Protein AF-A0A7M3C0U8-F1 (afdb_monomer_lite)

Foldseek 3Di:
DDAADDDDDQLVVCVVVVGAEYEAADVVSLVVHDPSHAYAHEAQDQQAPDPSLCVRCVSCFPPPRHQAYADHEAADCPCPPHRHGNPVRLVRSVVVCCVRVVRHDYDYHHHQPADPVDGDPPPSDDPVVD

Structure (mmCIF, N/CA/C/O backbone):
data_AF-A0A7M3C0U8-F1
#
_entry.id   AF-A0A7M3C0U8-F1
#
loop_
_atom_site.group_PDB
_atom_site.id
_atom_site.type_symbol
_atom_site.label_atom_id
_atom_site.label_alt_id
_atom_site.label_comp_id
_atom_site.label_asym_id
_atom_site.label_entity_id
_atom_site.label_seq_id
_atom_site.pdbx_PDB_ins_code
_atom_site.Cartn_x
_atom_site.Cartn_y
_atom_site.Cartn_z
_atom_site.occupancy
_atom_site.B_iso_or_equiv
_atom_site.auth_seq_id
_atom_site.auth_comp_id
_atom_site.auth_asym_id
_atom_site.auth_atom_id
_atom_site.pdbx_PDB_model_num
ATOM 1 N N . MET A 1 1 ? -9.814 -12.933 14.726 1.00 75.19 1 MET A N 1
ATOM 2 C CA . MET A 1 1 ? -10.923 -12.447 13.879 1.00 75.19 1 MET A CA 1
ATOM 3 C C . MET A 1 1 ? -10.455 -12.553 12.441 1.00 75.19 1 MET A C 1
ATOM 5 O O . MET A 1 1 ? -9.309 -12.195 12.200 1.00 75.19 1 MET A O 1
ATOM 9 N N . ALA A 1 2 ? -11.263 -13.103 11.535 1.00 89.06 2 ALA A N 1
ATOM 10 C CA . ALA A 1 2 ? -10.930 -13.086 10.112 1.00 89.06 2 ALA A CA 1
ATOM 11 C C . ALA A 1 2 ? -11.151 -11.671 9.557 1.00 89.06 2 ALA A C 1
ATOM 13 O O . ALA A 1 2 ? -12.104 -11.001 9.963 1.00 89.06 2 ALA A O 1
ATOM 14 N N . LEU A 1 3 ? -10.249 -11.223 8.685 1.00 92.56 3 LEU A N 1
ATOM 15 C CA . LEU A 1 3 ? -10.388 -9.966 7.958 1.00 92.56 3 LEU A CA 1
ATOM 16 C C . LEU A 1 3 ? -10.843 -10.261 6.527 1.00 92.56 3 LEU A C 1
ATOM 18 O O . LEU A 1 3 ? -10.298 -11.153 5.879 1.00 92.56 3 LEU A O 1
ATOM 22 N N . HIS A 1 4 ? -11.835 -9.514 6.058 1.00 92.81 4 HIS A N 1
ATOM 23 C CA . HIS A 1 4 ? -12.430 -9.607 4.734 1.00 92.81 4 HIS A CA 1
ATOM 24 C C . HIS A 1 4 ? -12.241 -8.262 4.045 1.00 92.81 4 HIS A C 1
ATOM 26 O O . HIS A 1 4 ? -12.792 -7.255 4.498 1.00 92.81 4 HIS A O 1
ATOM 32 N N . PHE A 1 5 ? -11.430 -8.261 2.988 1.00 91.75 5 PHE A N 1
ATOM 33 C CA . PHE A 1 5 ? -11.082 -7.067 2.226 1.00 91.75 5 PHE A CA 1
ATOM 34 C C . PHE A 1 5 ? -12.164 -6.719 1.209 1.00 91.75 5 PHE A C 1
ATOM 36 O O . PHE A 1 5 ? -12.644 -7.604 0.501 1.00 91.75 5 PHE A O 1
ATOM 43 N N . ALA A 1 6 ? -12.503 -5.436 1.127 1.00 88.38 6 ALA A N 1
ATOM 44 C CA . ALA A 1 6 ? -13.233 -4.856 0.012 1.00 88.38 6 ALA A CA 1
ATOM 45 C C . ALA A 1 6 ? -12.376 -3.736 -0.590 1.00 88.38 6 ALA A C 1
ATOM 47 O O . ALA A 1 6 ? -11.969 -2.825 0.133 1.00 88.38 6 ALA A O 1
ATOM 48 N N . ALA A 1 7 ? -12.097 -3.834 -1.890 1.00 84.00 7 ALA A N 1
ATOM 49 C CA . ALA A 1 7 ? -11.421 -2.778 -2.632 1.00 84.00 7 ALA A CA 1
ATOM 50 C C . ALA A 1 7 ? -12.421 -1.657 -2.947 1.00 84.00 7 ALA A C 1
ATOM 52 O O . ALA A 1 7 ? -13.528 -1.928 -3.425 1.00 84.00 7 ALA A O 1
ATOM 53 N N . GLY A 1 8 ? -12.033 -0.410 -2.675 1.00 82.00 8 GLY A N 1
ATOM 54 C CA . GLY A 1 8 ? -12.907 0.753 -2.807 1.00 82.00 8 GLY A CA 1
ATOM 55 C C . GLY A 1 8 ? -14.130 0.782 -1.869 1.00 82.00 8 GLY A C 1
ATOM 56 O O . GL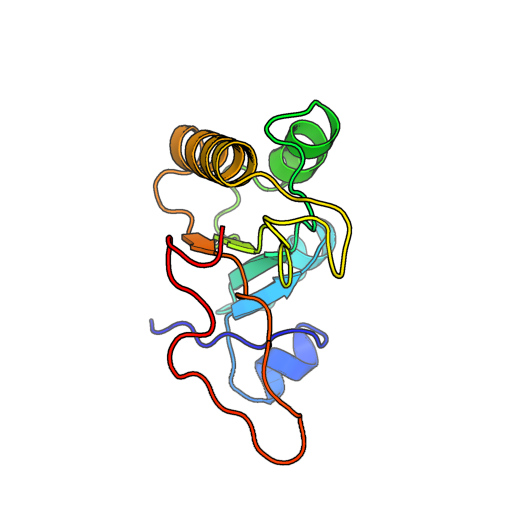Y A 1 8 ? -14.361 -0.097 -1.038 1.00 82.00 8 GLY A O 1
ATOM 57 N N . GLY A 1 9 ? -14.936 1.839 -2.026 1.00 84.94 9 GLY A N 1
ATOM 58 C CA . GLY A 1 9 ? -16.116 2.116 -1.199 1.00 84.94 9 GLY A CA 1
ATOM 59 C C . GLY A 1 9 ? -15.799 2.847 0.110 1.00 84.94 9 GLY A C 1
ATOM 60 O O . GLY A 1 9 ? -14.668 2.879 0.587 1.00 84.94 9 GLY A O 1
ATOM 61 N N . SER A 1 10 ? -16.810 3.476 0.705 1.00 89.25 10 SER A N 1
ATOM 62 C CA . SER A 1 10 ? -16.678 4.099 2.025 1.00 89.25 10 SER A CA 1
ATOM 63 C C . SER A 1 10 ? -16.652 3.052 3.141 1.00 89.25 10 SER A C 1
ATOM 65 O O . SER A 1 10 ? -17.240 1.974 3.027 1.00 89.25 10 SER A O 1
ATOM 67 N N . ALA A 1 11 ? -16.057 3.395 4.288 1.00 91.50 11 ALA A N 1
ATOM 68 C CA . ALA A 1 11 ? -16.037 2.518 5.462 1.00 91.50 11 ALA A CA 1
ATOM 69 C C . ALA A 1 11 ? -17.444 2.051 5.887 1.00 91.50 11 ALA A C 1
ATOM 71 O O . ALA A 1 11 ? -17.618 0.913 6.325 1.00 91.50 11 ALA A O 1
ATOM 72 N N . THR A 1 12 ? -18.460 2.907 5.728 1.00 91.06 12 THR A N 1
ATOM 73 C CA . THR A 1 12 ? -19.858 2.567 6.023 1.00 91.06 12 THR A CA 1
ATOM 74 C C . THR A 1 12 ? -20.418 1.529 5.055 1.00 91.06 12 THR A C 1
ATOM 76 O O . THR A 1 12 ? -21.093 0.600 5.499 1.00 91.06 12 THR A O 1
ATOM 79 N N . GLU A 1 13 ? -20.144 1.654 3.756 1.00 92.62 13 GLU A N 1
ATOM 80 C CA . GLU A 1 13 ? -20.596 0.693 2.741 1.00 92.62 13 GLU A CA 1
ATOM 81 C C . GLU A 1 13 ? -19.934 -0.669 2.943 1.00 92.62 13 GLU A C 1
ATOM 83 O O . GLU A 1 13 ? -20.628 -1.68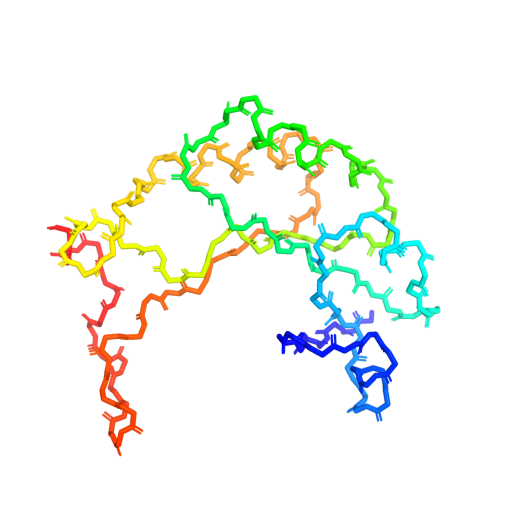4 3.008 1.00 92.62 13 GLU A O 1
ATOM 88 N N . VAL A 1 14 ? -18.612 -0.679 3.142 1.00 93.44 14 VAL A N 1
ATOM 89 C CA . VAL A 1 14 ? -17.826 -1.893 3.398 1.00 93.44 14 VAL A CA 1
ATOM 90 C C . VAL A 1 14 ? -18.341 -2.626 4.642 1.00 93.44 14 VAL A C 1
ATOM 92 O O . VAL A 1 14 ? -18.635 -3.823 4.581 1.00 93.44 14 VAL A O 1
ATOM 95 N N . ALA A 1 15 ? -18.543 -1.905 5.750 1.00 92.00 15 ALA A N 1
ATOM 96 C CA . ALA A 1 15 ? -19.082 -2.485 6.979 1.00 92.00 15 ALA A CA 1
ATOM 97 C C . ALA A 1 15 ? -20.520 -3.002 6.804 1.00 92.00 15 ALA A C 1
ATOM 99 O O . ALA A 1 15 ? -20.852 -4.088 7.281 1.00 92.00 15 ALA A O 1
ATOM 100 N N . SER A 1 16 ? -21.374 -2.260 6.090 1.00 92.31 16 SER A N 1
ATOM 101 C CA . SER A 1 16 ? -22.766 -2.660 5.826 1.00 92.31 16 SER A CA 1
ATOM 102 C C . SER A 1 16 ? -22.858 -3.911 4.948 1.00 92.31 16 SER A C 1
ATOM 104 O O . SER A 1 16 ? -23.795 -4.694 5.092 1.00 92.31 16 SER A O 1
ATOM 106 N N . ALA A 1 17 ? -21.871 -4.129 4.076 1.00 93.75 17 ALA A N 1
ATOM 107 C CA . ALA A 1 17 ? -21.734 -5.338 3.271 1.00 93.75 17 ALA A CA 1
ATOM 108 C C . ALA A 1 17 ? -21.144 -6.535 4.051 1.00 93.75 17 ALA A C 1
ATOM 110 O O . ALA A 1 17 ? -21.059 -7.635 3.507 1.00 93.75 17 ALA A O 1
ATOM 111 N N . GLY A 1 18 ? -20.756 -6.352 5.320 1.00 93.12 18 GLY A N 1
ATOM 112 C CA . GLY A 1 18 ? -20.208 -7.405 6.182 1.00 93.12 18 GLY A CA 1
ATOM 113 C C . GLY A 1 18 ? -18.692 -7.601 6.077 1.00 93.12 18 GLY A C 1
ATOM 114 O O . GLY A 1 18 ? -18.160 -8.542 6.667 1.00 93.12 18 GLY A O 1
ATOM 115 N N . PHE A 1 19 ? -17.992 -6.723 5.359 1.00 96.19 19 PHE A N 1
ATOM 116 C CA . PHE A 1 19 ? -16.533 -6.696 5.293 1.00 96.19 19 PHE A CA 1
ATOM 117 C C . PHE A 1 19 ? -15.959 -5.862 6.446 1.00 96.19 19 PHE A C 1
ATOM 119 O O . PHE A 1 19 ? -16.646 -5.046 7.061 1.00 96.19 19 PHE A O 1
ATOM 126 N N . ASN A 1 20 ? -14.688 -6.081 6.779 1.00 96.19 20 ASN A N 1
ATOM 127 C CA . ASN A 1 20 ? -14.047 -5.450 7.940 1.00 96.19 20 ASN A CA 1
ATOM 128 C C . ASN A 1 20 ? -12.572 -5.075 7.715 1.00 96.19 20 ASN A C 1
ATOM 130 O O . ASN A 1 20 ? -11.881 -4.701 8.665 1.00 96.19 20 ASN A O 1
ATOM 134 N N . LEU A 1 21 ? -12.098 -5.134 6.472 1.00 97.31 21 LEU A N 1
ATOM 135 C CA . LEU A 1 21 ? -10.829 -4.567 6.039 1.00 97.31 21 LEU A CA 1
ATOM 136 C C . LEU A 1 21 ? -11.119 -3.590 4.896 1.00 97.31 21 LEU A C 1
ATOM 138 O O . LEU A 1 21 ? -11.550 -3.997 3.819 1.00 97.31 21 LEU A O 1
ATOM 142 N N . VAL A 1 22 ? -10.955 -2.304 5.193 1.00 97.00 22 VAL A N 1
ATOM 143 C CA . VAL A 1 22 ? -11.406 -1.176 4.374 1.00 97.00 22 VAL A CA 1
ATOM 144 C C . VAL A 1 22 ? -10.213 -0.582 3.641 1.00 97.00 22 VAL A C 1
ATOM 146 O O . VAL A 1 22 ? -9.200 -0.280 4.273 1.00 97.00 22 VAL A O 1
ATOM 149 N N . ASP A 1 23 ? -10.352 -0.404 2.334 1.00 95.31 23 ASP A N 1
ATOM 150 C CA . ASP A 1 23 ? -9.415 0.348 1.507 1.00 95.31 23 ASP A CA 1
ATOM 151 C C . ASP A 1 23 ? -9.483 1.853 1.825 1.00 95.31 23 ASP A C 1
ATOM 153 O O . ASP A 1 23 ? -10.558 2.457 1.820 1.00 95.31 23 ASP A O 1
ATOM 157 N N . VAL A 1 24 ? -8.348 2.455 2.171 1.00 96.38 24 VAL A N 1
ATOM 158 C CA . VAL A 1 24 ? -8.238 3.867 2.568 1.00 96.38 24 VAL A CA 1
ATOM 159 C C . VAL A 1 24 ? -6.955 4.482 2.021 1.00 96.38 24 VAL A C 1
ATOM 161 O O . VAL A 1 24 ? -5.989 3.783 1.753 1.00 96.38 24 VAL A O 1
ATOM 164 N N . GLN A 1 25 ? -6.898 5.806 1.927 1.00 95.06 25 GLN A N 1
ATOM 165 C CA . GLN A 1 25 ? -5.724 6.535 1.428 1.00 95.06 25 GLN A CA 1
ATOM 166 C C . GLN A 1 25 ? -5.124 7.492 2.461 1.00 95.06 25 GLN A C 1
ATOM 168 O O . GLN A 1 25 ? -3.944 7.829 2.383 1.00 95.06 25 GLN A O 1
ATOM 173 N N . TYR A 1 26 ? -5.921 7.952 3.428 1.00 95.81 26 TYR A N 1
ATOM 174 C CA . TYR A 1 26 ? -5.536 9.029 4.340 1.00 95.81 26 TYR A CA 1
ATOM 175 C C . TYR A 1 26 ? -5.712 8.637 5.805 1.00 95.81 26 TYR A C 1
ATOM 177 O O . TYR A 1 26 ? -6.617 7.885 6.169 1.00 95.81 26 TYR A O 1
ATOM 185 N N . ILE A 1 27 ? -4.867 9.199 6.673 1.00 97.19 27 ILE A N 1
ATOM 186 C CA . ILE A 1 27 ? -4.898 8.913 8.113 1.00 97.19 27 ILE A CA 1
ATOM 187 C C . ILE A 1 27 ? -6.237 9.288 8.763 1.00 97.19 27 ILE A C 1
ATOM 189 O O . ILE A 1 27 ? -6.693 8.593 9.668 1.00 97.19 27 ILE A O 1
ATOM 193 N N . ASP A 1 28 ? -6.910 10.323 8.263 1.00 96.81 28 ASP A N 1
ATOM 194 C CA . ASP A 1 28 ? -8.221 10.735 8.771 1.00 96.81 28 ASP A CA 1
ATOM 195 C C . ASP A 1 28 ? -9.279 9.644 8.549 1.00 96.81 28 ASP A C 1
ATOM 197 O O . ASP A 1 28 ? -10.027 9.322 9.471 1.00 96.81 28 ASP A O 1
ATOM 201 N N . GLN A 1 29 ? -9.250 8.956 7.402 1.00 96.25 29 GLN A N 1
ATOM 202 C CA . GLN A 1 29 ? -10.141 7.820 7.136 1.00 96.25 29 GLN A CA 1
ATOM 203 C C . GLN A 1 29 ? -9.874 6.660 8.102 1.00 96.25 29 GLN A C 1
ATOM 205 O O . GLN A 1 29 ? -10.810 6.036 8.596 1.00 96.25 29 GLN A O 1
ATOM 210 N N . VAL A 1 30 ? -8.599 6.391 8.418 1.00 97.00 30 VAL A N 1
ATOM 211 C CA . VAL A 1 30 ? -8.212 5.370 9.410 1.00 97.00 30 VAL A CA 1
ATOM 212 C C . VAL A 1 30 ? -8.769 5.718 10.789 1.00 97.00 30 VAL A C 1
ATOM 214 O O . VAL A 1 30 ? -9.270 4.848 11.506 1.00 97.00 30 VAL A O 1
ATOM 217 N N . ASN A 1 31 ? -8.684 6.988 11.180 1.00 95.00 31 ASN A N 1
ATOM 218 C CA . ASN A 1 31 ? -9.151 7.450 12.481 1.00 95.00 31 ASN A CA 1
ATOM 219 C C . ASN A 1 31 ? -10.675 7.321 12.613 1.00 95.00 31 ASN A C 1
ATOM 221 O O . ASN A 1 31 ? -11.155 6.888 13.665 1.00 95.00 31 ASN A O 1
ATOM 225 N N . GLU A 1 32 ? -11.407 7.584 11.530 1.00 94.31 32 GLU A N 1
ATOM 226 C CA . GLU A 1 32 ? -12.868 7.482 11.433 1.00 94.31 32 GLU A CA 1
ATOM 227 C C . GLU A 1 32 ? -13.401 6.047 11.307 1.00 94.31 32 GLU A C 1
ATOM 229 O O . GLU A 1 32 ? -14.610 5.831 11.421 1.00 94.31 32 GLU A O 1
ATOM 234 N N . LEU A 1 33 ? -12.528 5.049 11.116 1.00 95.00 33 LEU A N 1
ATOM 235 C CA . LEU A 1 33 ? -12.955 3.661 10.954 1.00 95.00 33 LEU A CA 1
ATOM 236 C C . LEU A 1 33 ? -13.811 3.173 12.137 1.00 95.00 33 LEU A C 1
ATOM 238 O O . LEU A 1 33 ? -13.362 3.293 13.290 1.00 95.00 33 LEU A O 1
ATOM 242 N N . PRO A 1 34 ? -14.984 2.561 11.868 1.00 92.25 34 PRO A N 1
ATOM 243 C CA . PRO A 1 34 ? -15.818 1.951 12.894 1.00 92.25 34 PRO A CA 1
ATOM 244 C C . PRO A 1 34 ? -15.077 0.866 13.677 1.00 92.25 34 PRO A C 1
ATOM 246 O O . PRO A 1 34 ? -14.186 0.185 13.155 1.00 92.25 34 PRO A O 1
ATOM 249 N N . ASP A 1 35 ? -15.493 0.648 14.922 1.00 91.81 35 ASP A N 1
ATOM 250 C CA . ASP A 1 35 ? -14.976 -0.451 15.733 1.00 91.81 35 ASP A CA 1
ATOM 251 C C . ASP A 1 35 ? -15.142 -1.800 15.019 1.00 91.81 35 ASP A C 1
ATOM 253 O O . ASP A 1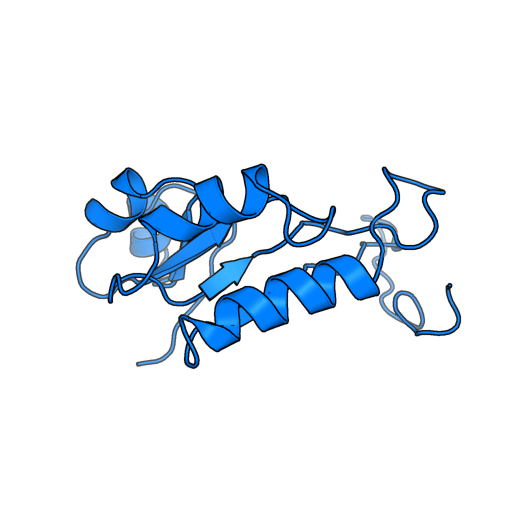 35 ? -16.147 -2.076 14.365 1.00 91.81 35 ASP A O 1
ATOM 257 N N . GLY A 1 36 ? -14.130 -2.660 15.151 1.00 91.75 36 GLY A N 1
ATOM 258 C CA . GLY A 1 36 ? -14.103 -3.968 14.493 1.00 91.75 36 GLY A CA 1
ATOM 259 C C . GLY A 1 36 ? -13.601 -3.955 13.047 1.00 91.75 36 GLY A C 1
ATOM 260 O O . GLY A 1 36 ? -13.428 -5.034 12.484 1.00 91.75 36 GLY A O 1
ATOM 261 N N . THR A 1 37 ? -13.302 -2.785 12.472 1.00 95.44 37 THR A N 1
ATOM 262 C CA . THR A 1 37 ? -12.674 -2.669 11.145 1.00 95.44 37 THR A CA 1
ATOM 263 C C . THR A 1 37 ? -11.179 -2.348 11.230 1.00 95.44 37 THR A C 1
ATOM 265 O O . THR A 1 37 ? -10.670 -1.876 12.254 1.00 95.44 37 THR A O 1
ATOM 268 N N . LYS A 1 38 ? -10.453 -2.648 10.151 1.00 97.38 38 LYS A N 1
ATOM 269 C CA . LYS A 1 38 ? -9.046 -2.290 9.952 1.00 97.38 38 LYS A CA 1
ATOM 270 C C . LYS A 1 38 ? -8.853 -1.612 8.600 1.00 97.38 38 LYS A C 1
ATOM 272 O O . LYS A 1 38 ? -9.634 -1.835 7.682 1.00 97.38 38 LYS A O 1
ATOM 277 N N . ALA A 1 39 ? -7.792 -0.825 8.492 1.00 97.50 39 ALA A N 1
ATOM 278 C CA . ALA A 1 39 ? -7.373 -0.162 7.269 1.00 97.50 39 ALA A CA 1
ATOM 279 C C . ALA A 1 39 ? -6.408 -1.037 6.464 1.00 97.50 39 ALA A C 1
ATOM 281 O O . ALA A 1 39 ? -5.424 -1.548 7.008 1.00 97.50 39 ALA A O 1
ATOM 282 N N . MET A 1 40 ? -6.669 -1.139 5.168 1.00 97.81 40 MET A N 1
ATOM 283 C CA . MET A 1 40 ? -5.679 -1.431 4.145 1.00 97.81 40 MET A CA 1
ATOM 284 C C . MET A 1 40 ? -5.367 -0.114 3.434 1.00 97.81 40 MET A C 1
ATOM 286 O O . MET A 1 40 ? -6.262 0.477 2.844 1.00 97.81 40 MET A O 1
ATOM 290 N N . VAL A 1 41 ? -4.138 0.383 3.550 1.00 97.88 41 VAL A N 1
ATOM 291 C CA . VAL A 1 41 ? -3.779 1.715 3.044 1.00 97.88 41 VAL A CA 1
ATOM 292 C C . VAL A 1 41 ? -3.285 1.609 1.605 1.00 97.88 41 VAL A C 1
ATOM 294 O O . VAL A 1 41 ? -2.221 1.039 1.373 1.00 97.88 41 VAL A O 1
ATOM 297 N N . TRP A 1 42 ? -4.015 2.167 0.646 1.00 96.81 42 TRP A N 1
A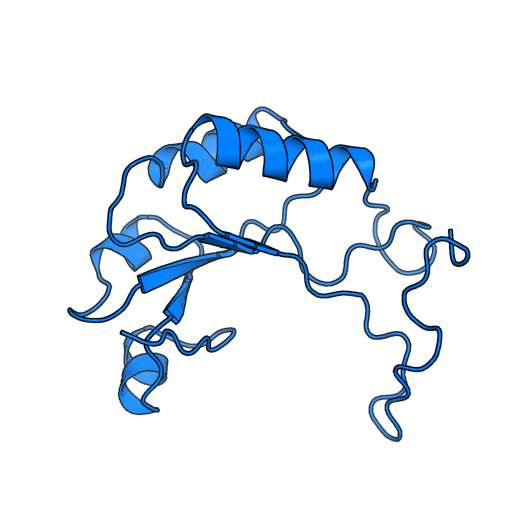TOM 298 C CA . TRP A 1 42 ? -3.564 2.278 -0.735 1.00 96.81 42 TRP A CA 1
ATOM 299 C C . TRP A 1 42 ? -2.541 3.405 -0.889 1.00 96.81 42 TRP A C 1
ATOM 301 O O . TRP A 1 42 ? -2.822 4.578 -0.624 1.00 96.81 42 TRP A O 1
ATOM 311 N N . LEU A 1 43 ? -1.330 3.026 -1.298 1.00 96.94 43 LEU A N 1
ATOM 312 C CA . LEU A 1 43 ? -0.212 3.937 -1.488 1.00 96.94 43 LEU A CA 1
ATOM 313 C C . LEU A 1 43 ? -0.116 4.417 -2.931 1.00 96.94 43 LEU A C 1
ATOM 315 O O . LEU A 1 43 ? 0.123 5.595 -3.123 1.00 96.94 43 LEU A O 1
ATOM 319 N N . ASN A 1 44 ? -0.341 3.583 -3.942 1.00 95.25 44 ASN A N 1
ATOM 320 C CA . ASN A 1 44 ? -0.051 3.946 -5.333 1.00 95.25 44 ASN A CA 1
ATOM 321 C C . ASN A 1 44 ? 1.397 4.452 -5.522 1.00 95.25 44 ASN A C 1
ATOM 323 O O . ASN A 1 44 ? 1.614 5.508 -6.117 1.00 95.25 44 ASN A O 1
ATOM 327 N N . GLU A 1 45 ? 2.358 3.735 -4.941 1.00 96.06 45 GLU A N 1
ATOM 328 C CA . GLU A 1 45 ? 3.796 4.017 -5.004 1.00 96.06 45 GLU A CA 1
ATOM 329 C C . GLU A 1 45 ? 4.517 2.818 -5.643 1.00 96.06 45 GLU A C 1
ATOM 331 O O . GLU A 1 45 ? 4.083 1.677 -5.487 1.00 96.06 45 GLU A O 1
ATOM 336 N N . GLY A 1 46 ? 5.587 3.083 -6.387 1.00 96.00 46 GLY A N 1
ATOM 337 C CA . GLY A 1 46 ? 6.393 2.049 -7.046 1.00 96.00 46 GLY A CA 1
ATOM 338 C C . GLY A 1 46 ? 7.745 2.565 -7.537 1.00 96.00 46 GLY A C 1
ATOM 339 O O . GLY A 1 46 ? 8.319 2.002 -8.460 1.00 96.00 46 GLY A O 1
ATOM 340 N N . GLU A 1 47 ? 8.226 3.665 -6.955 1.00 97.12 47 GLU A N 1
ATOM 341 C CA . GLU A 1 47 ? 9.509 4.304 -7.301 1.00 97.12 47 GLU A CA 1
ATOM 342 C C . GLU A 1 47 ? 10.564 4.066 -6.203 1.00 97.12 47 GLU A C 1
ATOM 344 O O . GLU A 1 47 ? 11.574 4.770 -6.102 1.00 97.12 47 GLU A O 1
ATOM 349 N N . GLY A 1 48 ? 10.289 3.117 -5.305 1.00 97.88 48 GLY A N 1
ATOM 350 C CA . GLY A 1 48 ? 11.158 2.762 -4.203 1.00 97.88 48 GLY A CA 1
ATOM 351 C C . GLY A 1 48 ? 10.954 3.674 -2.996 1.00 97.88 48 GLY A C 1
ATOM 352 O O . GLY A 1 48 ? 9.991 4.431 -2.864 1.00 97.88 48 GLY A O 1
ATOM 353 N N . VAL A 1 49 ? 11.906 3.623 -2.064 1.00 98.56 49 VAL A N 1
ATOM 354 C CA . VAL A 1 49 ? 11.833 4.372 -0.800 1.00 98.56 49 VAL A CA 1
ATOM 355 C C . VAL A 1 49 ? 12.232 5.841 -1.007 1.00 98.56 49 VAL A C 1
ATOM 357 O O . VAL A 1 49 ? 13.251 6.319 -0.500 1.00 98.56 49 VAL A O 1
ATOM 360 N N . THR A 1 50 ? 11.427 6.570 -1.772 1.00 98.44 50 THR A N 1
ATOM 361 C CA . THR A 1 50 ? 11.575 8.011 -1.986 1.00 98.44 50 THR A CA 1
ATOM 362 C C . THR A 1 50 ? 11.115 8.804 -0.760 1.00 98.44 50 THR A C 1
ATOM 364 O O . THR A 1 50 ? 10.460 8.284 0.146 1.00 98.44 50 THR A O 1
ATOM 367 N N . GLN A 1 51 ? 11.415 10.107 -0.721 1.00 98.25 51 GLN A N 1
ATOM 368 C CA . GLN A 1 51 ? 10.871 10.968 0.334 1.00 98.25 51 GLN A CA 1
ATOM 369 C C . GLN A 1 51 ? 9.336 11.040 0.270 1.00 98.25 51 GLN A C 1
ATOM 371 O O . GLN A 1 51 ? 8.700 11.057 1.317 1.00 98.25 51 GLN A O 1
ATOM 376 N N . SER A 1 52 ? 8.747 11.014 -0.934 1.00 96.94 52 SER A N 1
ATOM 377 C CA . SER A 1 52 ? 7.288 10.990 -1.119 1.00 96.94 52 SER A CA 1
ATOM 378 C C . SER A 1 52 ? 6.670 9.744 -0.484 1.00 96.94 52 SER A C 1
ATOM 380 O O . SER A 1 52 ? 5.748 9.857 0.324 1.00 96.94 52 SER A O 1
ATOM 382 N N . PHE A 1 53 ? 7.245 8.569 -0.759 1.00 98.50 53 PHE A N 1
ATOM 383 C CA . PHE A 1 53 ? 6.843 7.311 -0.132 1.00 98.50 53 PHE A CA 1
ATOM 384 C C . PHE A 1 53 ? 6.933 7.391 1.400 1.00 98.50 53 PHE A C 1
ATOM 386 O O . PHE A 1 53 ? 5.977 7.069 2.109 1.00 98.50 53 PHE A O 1
ATOM 393 N N . ILE A 1 54 ? 8.063 7.877 1.931 1.00 98.69 54 ILE A N 1
ATOM 394 C CA . ILE A 1 54 ? 8.264 8.023 3.380 1.00 98.69 54 ILE A CA 1
ATOM 395 C C . ILE A 1 54 ? 7.204 8.947 3.985 1.00 98.69 54 ILE A C 1
ATOM 397 O O . ILE A 1 54 ? 6.594 8.589 4.995 1.00 98.69 54 ILE A O 1
ATOM 401 N N . ASP A 1 55 ? 6.972 10.113 3.388 1.00 97.94 55 ASP A N 1
ATOM 402 C CA . ASP A 1 55 ? 6.004 11.099 3.874 1.00 97.94 55 ASP A CA 1
ATOM 403 C C . ASP A 1 55 ? 4.577 10.544 3.843 1.00 97.94 55 ASP A C 1
ATOM 405 O O . ASP A 1 55 ? 3.784 10.824 4.742 1.00 97.94 55 ASP A O 1
ATOM 409 N N . LYS A 1 56 ? 4.265 9.699 2.856 1.00 97.94 56 LYS A N 1
ATOM 410 C CA . LYS A 1 56 ? 2.968 9.038 2.726 1.00 97.94 56 LYS A CA 1
ATOM 411 C C . LYS A 1 56 ? 2.757 7.931 3.751 1.00 97.94 56 LYS A C 1
ATOM 413 O O . LYS A 1 56 ? 1.677 7.845 4.321 1.00 97.94 56 LYS A O 1
ATOM 418 N N . VAL A 1 57 ? 3.766 7.103 4.030 1.00 98.44 57 VAL A N 1
ATOM 419 C CA . VAL A 1 57 ? 3.643 5.978 4.978 1.00 98.44 57 VAL A CA 1
ATOM 420 C C . VAL A 1 57 ? 3.745 6.438 6.436 1.00 98.44 57 VAL A C 1
ATOM 422 O O . VAL A 1 57 ? 3.069 5.892 7.311 1.00 98.44 57 VAL A O 1
ATOM 425 N N . THR A 1 58 ? 4.566 7.454 6.719 1.00 98.44 58 THR A N 1
ATOM 426 C CA . THR A 1 58 ? 4.879 7.909 8.087 1.00 98.44 58 THR A CA 1
ATOM 427 C C . THR A 1 58 ? 3.647 8.159 8.978 1.00 98.44 58 THR A C 1
ATOM 429 O O . THR A 1 58 ? 3.666 7.696 10.122 1.00 98.44 58 THR A O 1
ATOM 432 N N . PRO A 1 59 ? 2.560 8.808 8.513 1.00 98.50 59 PRO A N 1
ATOM 433 C CA . PRO A 1 59 ? 1.362 9.054 9.322 1.00 98.50 59 PRO A CA 1
ATOM 434 C C . PRO A 1 59 ? 0.675 7.791 9.861 1.00 98.50 59 PRO A C 1
ATOM 436 O O . PRO A 1 59 ? -0.037 7.860 10.861 1.00 98.50 59 PRO A O 1
ATOM 439 N N . PHE A 1 60 ? 0.871 6.642 9.212 1.00 98.56 60 PHE A N 1
ATOM 440 C CA . PHE A 1 60 ? 0.214 5.378 9.552 1.00 98.56 60 PHE A CA 1
ATOM 441 C C . PHE A 1 60 ? 1.004 4.533 10.558 1.00 98.56 60 PHE A C 1
ATOM 443 O O . PHE A 1 60 ? 0.458 3.592 11.142 1.00 98.56 60 PHE A O 1
ATOM 450 N N . LEU A 1 61 ? 2.283 4.856 10.774 1.00 97.94 61 LEU A N 1
ATOM 451 C CA . LEU A 1 61 ? 3.189 4.041 11.577 1.00 97.94 61 LEU A CA 1
ATOM 452 C C . LEU A 1 61 ? 2.706 3.911 13.026 1.00 97.94 61 LEU A C 1
ATOM 454 O O . LEU A 1 61 ? 2.430 4.892 13.713 1.00 97.94 61 LEU A O 1
ATOM 458 N N . GLY A 1 62 ? 2.621 2.667 13.503 1.00 96.00 62 GLY A N 1
ATOM 459 C CA . GLY A 1 62 ? 2.203 2.351 14.871 1.00 96.00 62 GLY A CA 1
ATOM 460 C C . GLY A 1 62 ? 0.705 2.518 15.146 1.00 96.00 62 GLY A C 1
ATOM 461 O O . GLY A 1 62 ? 0.272 2.252 16.268 1.00 96.00 62 GLY A O 1
ATOM 462 N N . ASN A 1 63 ? -0.107 2.913 14.156 1.00 97.38 63 ASN A N 1
ATOM 463 C CA . ASN A 1 63 ? -1.551 3.001 14.335 1.00 97.38 63 ASN A CA 1
ATOM 464 C C . ASN A 1 63 ? -2.157 1.585 14.395 1.00 97.38 63 ASN A C 1
ATOM 466 O O . ASN A 1 63 ? -2.110 0.853 13.405 1.00 97.38 63 ASN A O 1
ATOM 470 N N . PRO A 1 64 ? -2.789 1.181 15.514 1.00 95.69 64 PRO A N 1
ATOM 471 C CA . PRO A 1 64 ? -3.304 -0.174 15.667 1.00 95.69 64 PRO A CA 1
ATOM 472 C C . PRO A 1 64 ? -4.479 -0.484 14.733 1.00 95.69 64 PRO A C 1
ATOM 474 O O . PRO A 1 64 ? -4.839 -1.654 14.603 1.00 95.69 64 PRO A O 1
ATOM 477 N N . LYS A 1 65 ? -5.120 0.516 14.112 1.00 97.12 65 LYS A N 1
ATOM 478 C CA . LYS A 1 65 ? -6.177 0.305 13.111 1.00 97.12 65 LYS A CA 1
ATOM 479 C C . LYS A 1 65 ? -5.622 -0.055 11.728 1.00 97.12 65 LYS A C 1
ATOM 481 O O . LYS A 1 65 ? -6.387 -0.556 10.912 1.00 97.12 65 LYS A O 1
ATOM 486 N N . VAL A 1 66 ? -4.327 0.126 11.473 1.00 98.25 66 VAL A N 1
ATOM 487 C CA . VAL A 1 66 ? -3.689 -0.229 10.196 1.00 98.25 66 VAL A CA 1
ATOM 488 C C . VAL A 1 66 ? -3.333 -1.712 10.191 1.00 98.25 66 VAL A C 1
ATOM 490 O O . VAL A 1 66 ? -2.635 -2.197 11.079 1.00 98.25 66 VAL A O 1
ATOM 493 N N . TYR A 1 67 ? -3.842 -2.441 9.201 1.00 98.12 67 TYR A N 1
ATOM 494 C CA . TYR A 1 67 ? -3.506 -3.846 8.967 1.00 98.12 67 TYR A CA 1
ATOM 495 C C . TYR A 1 67 ? -2.366 -4.003 7.958 1.00 98.12 67 TYR A C 1
ATOM 497 O O . TYR A 1 67 ? -1.537 -4.902 8.094 1.00 98.12 67 TYR A O 1
ATOM 505 N N . GLY A 1 68 ? -2.314 -3.139 6.949 1.00 98.19 68 GLY A N 1
ATOM 506 C CA . GLY A 1 68 ? -1.325 -3.242 5.891 1.00 98.19 68 GLY A CA 1
ATOM 507 C C . GLY A 1 68 ? -1.429 -2.139 4.851 1.00 98.19 68 GLY A C 1
ATOM 508 O O . GLY A 1 68 ? -2.202 -1.193 5.014 1.00 98.19 68 GLY A O 1
ATOM 509 N N . PHE A 1 69 ? -0.646 -2.305 3.792 1.00 98.38 69 PHE A N 1
ATOM 510 C CA . PHE A 1 69 ? -0.479 -1.374 2.692 1.00 98.38 69 PHE A CA 1
ATOM 511 C C . PHE A 1 69 ? -0.665 -2.092 1.350 1.00 98.38 69 PHE A C 1
ATOM 513 O O . PHE A 1 69 ? -0.048 -3.125 1.086 1.00 98.38 69 PHE A O 1
ATOM 520 N N . PHE A 1 70 ? -1.509 -1.527 0.500 1.00 97.25 70 PHE A N 1
ATOM 521 C CA . PHE A 1 70 ? -1.633 -1.880 -0.904 1.00 97.25 70 PHE A CA 1
ATOM 522 C C . PHE A 1 70 ? -0.682 -0.963 -1.680 1.00 97.25 70 PHE A C 1
ATOM 524 O O . PHE A 1 70 ? -0.943 0.235 -1.793 1.00 97.25 70 PHE A O 1
ATOM 531 N N . LEU A 1 71 ? 0.462 -1.498 -2.120 1.00 97.25 71 LEU A N 1
ATOM 532 C CA . LEU A 1 71 ? 1.570 -0.682 -2.630 1.00 97.25 71 LEU A CA 1
ATOM 533 C C . LEU A 1 71 ? 1.187 0.008 -3.939 1.00 97.25 71 LEU A C 1
ATOM 535 O O . LEU A 1 71 ? 1.185 1.233 -4.008 1.00 97.25 71 LEU A O 1
ATOM 539 N N . VAL A 1 72 ? 0.761 -0.768 -4.933 1.00 94.75 72 VAL A N 1
ATOM 540 C CA . VAL A 1 72 ? 0.373 -0.267 -6.252 1.00 94.75 72 VAL A CA 1
ATOM 541 C C . VAL A 1 72 ? -0.556 -1.249 -6.944 1.00 94.75 72 VAL A C 1
ATOM 543 O O . VAL A 1 72 ? -0.443 -2.463 -6.743 1.00 94.75 72 VAL A O 1
ATOM 546 N N . ASP A 1 73 ? -1.475 -0.694 -7.729 1.00 93.25 73 ASP A N 1
ATOM 547 C CA . ASP A 1 73 ? -2.404 -1.443 -8.562 1.00 93.25 73 ASP A CA 1
ATOM 548 C C . ASP A 1 73 ? -1.740 -1.766 -9.904 1.00 93.25 73 ASP A C 1
ATOM 550 O O . ASP A 1 73 ? -1.282 -0.850 -10.584 1.00 93.25 73 ASP A O 1
ATOM 554 N N . GLU A 1 74 ? -1.650 -3.051 -10.244 1.00 91.12 74 GLU A N 1
ATOM 555 C CA . GLU A 1 74 ? -1.174 -3.541 -11.547 1.00 91.12 74 GLU A CA 1
ATOM 556 C C . GLU A 1 74 ? 0.179 -2.952 -12.016 1.00 91.12 74 GLU A C 1
ATOM 558 O O . GLU A 1 74 ? 0.261 -2.374 -13.104 1.00 91.12 74 GLU A O 1
ATOM 563 N N . PRO A 1 75 ? 1.273 -3.088 -11.236 1.00 91.62 75 PRO A N 1
ATOM 564 C CA . PRO A 1 75 ? 2.574 -2.581 -11.655 1.00 91.62 75 PRO A CA 1
ATOM 565 C C . PRO A 1 75 ? 3.060 -3.300 -12.916 1.00 91.62 75 PRO A C 1
ATOM 567 O O . PRO A 1 75 ? 3.071 -4.531 -12.966 1.00 91.62 75 PRO A O 1
ATOM 570 N N . ASP A 1 76 ? 3.506 -2.522 -13.903 1.00 90.38 76 ASP A N 1
ATOM 571 C CA . ASP A 1 76 ? 4.065 -3.035 -15.151 1.00 90.38 76 ASP A CA 1
ATOM 572 C C . ASP A 1 76 ? 5.597 -3.112 -15.062 1.00 90.38 76 ASP A C 1
ATOM 574 O O . ASP A 1 76 ? 6.260 -2.076 -15.140 1.00 90.38 76 ASP A O 1
ATOM 578 N N . PRO A 1 77 ? 6.198 -4.309 -14.936 1.00 87.62 77 PRO A N 1
ATOM 579 C CA . PRO A 1 77 ? 7.652 -4.445 -14.857 1.00 87.62 77 PRO A CA 1
ATOM 580 C C . PRO A 1 77 ? 8.358 -4.177 -16.195 1.00 87.62 77 PRO A C 1
ATOM 582 O O . PRO A 1 77 ? 9.571 -3.996 -16.223 1.00 87.62 77 PRO A O 1
ATOM 585 N N . THR A 1 78 ? 7.622 -4.159 -17.310 1.00 86.56 78 THR A N 1
ATOM 586 C CA . THR A 1 78 ? 8.168 -4.000 -18.668 1.00 86.56 78 THR A CA 1
ATOM 587 C C . THR A 1 78 ? 8.094 -2.558 -19.171 1.00 86.56 78 THR A C 1
ATOM 589 O O . THR A 1 78 ? 8.823 -2.178 -20.089 1.00 86.56 78 THR A O 1
ATOM 592 N N . GLY A 1 79 ? 7.176 -1.761 -18.612 1.00 89.44 79 GLY A N 1
ATOM 593 C CA . GLY A 1 79 ? 6.839 -0.421 -19.097 1.00 89.44 79 GLY A CA 1
ATOM 594 C C . GLY A 1 79 ? 6.133 -0.396 -20.460 1.00 89.44 79 GLY A C 1
ATOM 595 O O . GLY A 1 79 ? 6.052 0.656 -21.098 1.00 89.44 79 GLY A O 1
ATOM 596 N N . GLN A 1 80 ? 5.673 -1.546 -20.961 1.00 87.06 80 GLN A N 1
ATOM 597 C CA . GLN A 1 80 ? 5.060 -1.659 -22.283 1.00 87.06 80 GLN A CA 1
ATOM 598 C C . GLN A 1 80 ? 3.621 -1.120 -22.313 1.00 87.06 80 GLN A C 1
ATOM 600 O O . GLN A 1 80 ? 3.185 -0.583 -23.336 1.00 87.06 80 GLN A O 1
ATOM 605 N N . TYR A 1 81 ? 2.878 -1.286 -21.222 1.00 85.56 81 TYR A N 1
ATOM 606 C CA . TYR A 1 81 ? 1.454 -0.977 -21.109 1.00 85.56 81 TYR A CA 1
ATOM 607 C C . TYR A 1 81 ? 1.205 0.218 -20.182 1.00 85.56 81 TYR A C 1
ATOM 609 O O . TYR A 1 81 ? 0.332 1.045 -20.467 1.00 85.56 81 TYR A O 1
ATOM 617 N N . HIS A 1 82 ? 2.001 0.347 -19.118 1.00 86.06 82 HIS A N 1
ATOM 618 C CA . HIS A 1 82 ? 1.931 1.432 -18.137 1.00 86.06 82 HIS A CA 1
ATOM 619 C C . HIS A 1 82 ? 3.318 2.011 -17.831 1.00 86.06 82 HIS A C 1
ATOM 621 O O . HIS A 1 82 ? 4.317 1.639 -18.443 1.00 86.06 82 HIS A O 1
ATOM 627 N N . THR A 1 83 ? 3.385 2.972 -16.906 1.00 90.88 83 THR A N 1
ATOM 628 C CA . THR A 1 83 ? 4.670 3.413 -16.351 1.00 90.88 83 THR A CA 1
ATOM 629 C C . THR A 1 83 ? 5.382 2.211 -15.741 1.00 90.88 83 THR A C 1
ATOM 631 O O . THR A 1 83 ? 4.774 1.477 -14.964 1.00 90.88 83 THR A O 1
ATOM 634 N N . GLN A 1 84 ? 6.654 2.024 -16.098 1.00 93.69 84 GLN A N 1
ATOM 635 C CA . GLN A 1 84 ? 7.459 0.932 -15.569 1.00 93.69 84 GLN A CA 1
ATOM 636 C C . GLN A 1 84 ? 7.577 1.035 -14.044 1.00 93.69 84 GLN A C 1
ATOM 638 O O . GLN A 1 84 ? 7.853 2.114 -13.520 1.00 93.69 84 GLN A O 1
ATOM 643 N N . VAL A 1 85 ? 7.403 -0.094 -13.361 1.00 94.81 85 VAL A N 1
ATOM 644 C CA . VAL A 1 85 ? 7.625 -0.243 -11.922 1.00 94.81 85 VAL A CA 1
ATOM 645 C C . VAL A 1 85 ? 8.597 -1.394 -11.699 1.00 94.81 85 VAL A C 1
ATOM 647 O O . VAL A 1 85 ? 8.286 -2.547 -12.002 1.00 94.81 85 VAL A O 1
ATOM 650 N N . ASP A 1 86 ? 9.768 -1.086 -11.149 1.00 94.06 86 ASP A N 1
ATOM 651 C CA . ASP A 1 86 ? 10.810 -2.083 -10.930 1.00 94.06 86 ASP A CA 1
ATOM 652 C C . ASP A 1 86 ? 10.474 -2.979 -9.726 1.00 94.06 86 ASP A C 1
ATOM 654 O O . ASP A 1 86 ? 10.034 -2.533 -8.660 1.00 94.06 86 ASP A O 1
ATOM 658 N N . ALA A 1 87 ? 10.711 -4.285 -9.870 1.00 92.25 87 ALA A N 1
ATOM 659 C CA . ALA A 1 87 ? 10.448 -5.247 -8.801 1.00 92.25 87 ALA A CA 1
ATOM 660 C C . ALA A 1 87 ? 11.318 -4.975 -7.559 1.00 92.25 87 ALA A C 1
ATOM 662 O O . ALA A 1 87 ? 10.883 -5.188 -6.422 1.00 92.25 87 ALA A O 1
ATOM 663 N N . GLU A 1 88 ? 12.545 -4.493 -7.765 1.00 95.56 88 GLU A N 1
ATOM 664 C CA . GLU A 1 88 ? 13.468 -4.072 -6.715 1.00 95.56 88 GLU A CA 1
ATOM 665 C C . GLU A 1 88 ? 12.917 -2.906 -5.888 1.00 95.56 88 GLU A C 1
ATOM 667 O O . GLU A 1 88 ? 13.093 -2.899 -4.666 1.00 95.56 88 GLU A O 1
ATOM 672 N N . ASP A 1 89 ? 12.213 -1.969 -6.522 1.00 97.94 89 ASP A N 1
ATOM 673 C CA . ASP A 1 89 ? 11.626 -0.803 -5.865 1.00 97.94 89 ASP A CA 1
ATOM 674 C C . ASP A 1 89 ? 10.443 -1.206 -4.980 1.00 97.94 89 ASP A C 1
ATOM 676 O O . ASP A 1 89 ? 10.431 -0.897 -3.784 1.00 97.94 89 ASP A O 1
ATOM 680 N N . LEU A 1 90 ? 9.526 -2.028 -5.498 1.00 97.44 90 LEU A N 1
ATOM 681 C CA . LEU A 1 90 ? 8.428 -2.599 -4.703 1.00 97.44 90 LEU A CA 1
ATOM 682 C C . LEU A 1 90 ? 8.937 -3.437 -3.528 1.00 97.44 90 LEU A C 1
ATOM 684 O O . LEU A 1 90 ? 8.386 -3.406 -2.419 1.00 97.44 90 LEU A O 1
ATOM 688 N N . LYS A 1 91 ? 10.020 -4.191 -3.745 1.00 97.50 91 LYS A N 1
ATOM 689 C CA . LYS A 1 91 ? 10.678 -4.931 -2.671 1.00 97.50 91 LYS A CA 1
ATOM 690 C C . LYS A 1 91 ? 11.235 -3.972 -1.616 1.00 97.50 91 LYS A C 1
ATOM 692 O O . LYS A 1 91 ? 11.049 -4.225 -0.425 1.00 97.50 91 LYS A O 1
ATOM 697 N N . ALA A 1 92 ? 11.909 -2.898 -2.022 1.00 98.69 92 ALA A N 1
ATOM 698 C CA . ALA A 1 92 ? 12.494 -1.926 -1.106 1.00 98.69 92 ALA A CA 1
ATOM 699 C C . ALA A 1 92 ? 11.425 -1.214 -0.260 1.00 98.69 92 ALA A C 1
ATOM 701 O O . ALA A 1 92 ? 11.604 -1.059 0.951 1.00 98.69 92 ALA A O 1
ATOM 702 N N . GLU A 1 93 ? 10.294 -0.842 -0.859 1.00 98.75 93 GLU A N 1
ATOM 703 C CA . GLU A 1 93 ? 9.135 -0.272 -0.163 1.00 98.75 93 GLU A CA 1
ATOM 704 C C . GLU A 1 93 ? 8.561 -1.244 0.878 1.00 98.75 93 GLU A C 1
ATOM 706 O O . GLU A 1 93 ? 8.394 -0.895 2.053 1.00 98.75 93 GLU A O 1
ATOM 711 N N . SER A 1 94 ? 8.330 -2.496 0.470 1.00 98.62 94 SER A N 1
ATOM 712 C CA . SER A 1 94 ? 7.844 -3.563 1.350 1.00 98.62 94 SER A CA 1
ATOM 713 C C . SER A 1 94 ? 8.800 -3.829 2.521 1.00 98.62 94 SER A C 1
ATOM 715 O O . SER A 1 94 ? 8.370 -3.903 3.676 1.00 98.62 94 SER A O 1
ATOM 717 N N . ASP A 1 95 ? 10.107 -3.923 2.261 1.00 98.81 95 ASP A N 1
ATOM 718 C CA . ASP A 1 95 ? 11.132 -4.099 3.295 1.00 98.81 95 ASP A CA 1
ATOM 719 C C . ASP A 1 95 ? 11.147 -2.913 4.273 1.00 98.81 95 ASP A C 1
ATOM 721 O O . ASP A 1 95 ? 11.246 -3.098 5.490 1.00 98.81 95 ASP A O 1
ATOM 725 N N . TRP A 1 96 ? 11.034 -1.683 3.762 1.00 98.81 96 TRP A N 1
ATOM 726 C CA . TRP A 1 96 ? 11.053 -0.475 4.584 1.00 98.81 96 TRP A CA 1
ATOM 727 C C . TRP A 1 96 ? 9.857 -0.401 5.534 1.00 98.81 96 TRP A C 1
ATOM 729 O O . TRP A 1 96 ? 10.034 -0.016 6.700 1.00 98.81 96 TRP A O 1
ATOM 739 N N . ILE A 1 97 ? 8.670 -0.794 5.053 1.00 98.75 97 ILE A N 1
ATOM 740 C CA . ILE A 1 97 ? 7.451 -0.923 5.858 1.00 98.75 97 ILE A CA 1
ATOM 741 C C . ILE A 1 97 ? 7.659 -1.980 6.938 1.00 98.75 97 ILE A C 1
ATOM 743 O O . ILE A 1 97 ? 7.507 -1.664 8.117 1.00 98.75 97 ILE A O 1
ATOM 747 N N . HIS A 1 98 ? 8.073 -3.200 6.584 1.00 98.75 98 HIS A N 1
ATOM 748 C CA . HIS A 1 98 ? 8.246 -4.283 7.560 1.00 98.75 98 HIS A CA 1
ATOM 749 C C . HIS A 1 98 ? 9.337 -3.992 8.600 1.00 98.75 98 HIS A C 1
ATOM 751 O O . HIS A 1 98 ? 9.217 -4.408 9.751 1.00 98.75 98 HIS A O 1
ATOM 757 N N . ALA A 1 99 ? 10.368 -3.215 8.258 1.00 98.56 99 ALA A N 1
ATOM 758 C CA . ALA A 1 99 ? 11.374 -2.770 9.223 1.00 98.56 99 ALA A CA 1
ATOM 759 C C . ALA A 1 99 ? 10.800 -1.863 10.336 1.00 98.56 99 ALA A C 1
ATOM 761 O O . ALA A 1 99 ? 11.416 -1.731 11.394 1.00 98.56 99 ALA A O 1
ATOM 762 N N . ARG A 1 100 ? 9.641 -1.227 10.112 1.00 98.44 100 ARG A N 1
ATOM 763 C CA . ARG A 1 100 ? 8.986 -0.285 11.047 1.00 98.44 100 ARG A CA 1
ATOM 764 C C . ARG A 1 100 ? 7.653 -0.794 11.588 1.00 98.44 100 ARG A C 1
ATOM 766 O O . ARG A 1 100 ? 7.274 -0.449 12.703 1.00 98.44 100 ARG A O 1
ATOM 773 N N . MET A 1 101 ? 6.962 -1.624 10.816 1.00 98.00 101 MET A N 1
ATOM 774 C CA . MET A 1 101 ? 5.725 -2.314 11.164 1.00 98.00 101 MET A CA 1
ATOM 775 C C . MET A 1 101 ? 5.843 -3.795 10.772 1.00 98.00 101 MET A C 1
ATOM 777 O O . MET A 1 101 ? 5.297 -4.199 9.747 1.00 98.00 101 MET A O 1
ATOM 781 N N . PRO A 1 102 ? 6.536 -4.624 11.577 1.00 97.69 102 PRO A N 1
ATOM 782 C CA . PRO A 1 102 ? 6.831 -6.018 11.221 1.00 97.69 102 PRO A CA 1
ATOM 783 C C . PRO A 1 102 ? 5.600 -6.886 10.943 1.00 97.69 102 PRO A C 1
ATOM 785 O O . PRO A 1 102 ? 5.681 -7.845 10.182 1.00 97.69 102 PRO A O 1
ATOM 788 N N . ASP A 1 103 ? 4.461 -6.542 11.549 1.00 96.69 103 ASP A N 1
ATOM 789 C CA . ASP A 1 103 ? 3.209 -7.286 11.406 1.00 96.69 103 ASP A CA 1
ATOM 790 C C . ASP A 1 103 ? 2.318 -6.784 10.259 1.00 96.69 103 ASP A C 1
ATOM 792 O O . ASP A 1 103 ? 1.312 -7.433 9.947 1.00 96.69 103 ASP A O 1
ATOM 796 N N . ALA A 1 104 ? 2.659 -5.644 9.640 1.00 98.00 104 ALA A N 1
ATOM 797 C CA . ALA A 1 104 ? 1.896 -5.104 8.520 1.00 98.00 104 ALA A CA 1
ATOM 798 C C . ALA A 1 104 ? 1.897 -6.092 7.350 1.00 98.00 104 ALA A C 1
ATOM 800 O O . ALA A 1 104 ? 2.865 -6.814 7.127 1.00 98.00 104 ALA A O 1
ATOM 801 N N . LYS A 1 105 ? 0.800 -6.138 6.596 1.00 97.88 105 LYS A N 1
ATOM 802 C CA . LYS A 1 105 ? 0.782 -6.812 5.292 1.00 97.88 105 LYS A CA 1
ATOM 803 C C . LYS A 1 105 ? 1.116 -5.825 4.192 1.00 97.88 105 LYS A C 1
ATOM 805 O O . LYS A 1 105 ? 0.684 -4.682 4.256 1.00 97.88 105 LYS A O 1
ATOM 810 N N . THR A 1 106 ? 1.831 -6.282 3.177 1.00 97.94 106 THR A N 1
ATOM 811 C CA . THR A 1 106 ? 1.992 -5.559 1.918 1.00 97.94 106 THR A CA 1
ATOM 812 C C . THR A 1 106 ? 1.519 -6.449 0.780 1.00 97.94 106 THR A C 1
ATOM 814 O O . THR A 1 106 ? 1.698 -7.670 0.827 1.00 97.94 106 THR A O 1
ATOM 817 N N . PHE A 1 107 ? 0.863 -5.863 -0.215 1.00 95.06 107 PHE A N 1
ATOM 818 C CA . PHE A 1 107 ? 0.530 -6.570 -1.446 1.00 95.06 107 PHE A CA 1
ATOM 819 C C . PHE A 1 107 ? 0.447 -5.604 -2.630 1.00 95.06 107 PHE A C 1
ATOM 821 O O . PHE A 1 107 ? 0.339 -4.390 -2.451 1.00 95.06 107 PHE A O 1
ATOM 828 N N . ILE A 1 108 ? 0.486 -6.190 -3.821 1.00 93.44 108 ILE A N 1
ATOM 829 C CA . ILE A 1 108 ? 0.139 -5.578 -5.103 1.00 93.44 108 ILE A CA 1
ATOM 830 C C . ILE A 1 108 ? -0.961 -6.428 -5.737 1.00 93.44 108 ILE A C 1
ATOM 832 O O . ILE A 1 108 ? -1.056 -7.631 -5.462 1.00 93.44 108 ILE A O 1
ATOM 836 N N . THR A 1 109 ? -1.775 -5.832 -6.589 1.00 90.00 109 THR A N 1
ATOM 837 C CA . THR A 1 109 ? -2.557 -6.580 -7.575 1.00 90.00 109 THR A CA 1
ATOM 838 C C . THR A 1 109 ? -1.645 -6.812 -8.774 1.00 90.00 109 THR A C 1
ATOM 840 O O . THR A 1 109 ? -0.955 -5.904 -9.226 1.00 90.00 109 THR A O 1
ATOM 843 N N . ALA A 1 110 ? -1.555 -8.052 -9.243 1.00 86.00 110 ALA A N 1
ATOM 844 C CA . ALA A 1 110 ? -0.854 -8.337 -10.489 1.00 86.00 110 ALA A CA 1
ATOM 845 C C . ALA A 1 110 ? -1.676 -7.799 -11.665 1.00 86.00 110 ALA A C 1
ATOM 847 O O . ALA A 1 110 ? -2.903 -7.821 -11.588 1.00 86.00 110 ALA A O 1
ATOM 848 N N . MET A 1 111 ? -1.001 -7.382 -12.739 1.00 84.06 111 MET A N 1
ATOM 849 C CA . MET A 1 111 ? -1.666 -6.933 -13.963 1.00 84.06 111 MET A CA 1
ATOM 850 C C . MET A 1 111 ? -2.673 -7.968 -14.476 1.00 84.06 111 MET A C 1
ATOM 852 O O . MET A 1 111 ? -2.324 -9.143 -14.660 1.00 84.06 111 MET A O 1
ATOM 856 N N . ASP A 1 112 ? -3.895 -7.527 -14.774 1.00 79.38 112 ASP A N 1
ATOM 857 C CA . ASP A 1 112 ? -4.838 -8.303 -15.568 1.00 79.38 112 ASP A CA 1
ATOM 858 C C . ASP A 1 112 ? -4.433 -8.272 -17.048 1.00 79.38 112 ASP A C 1
ATOM 860 O O . ASP A 1 112 ? -4.730 -7.354 -17.810 1.00 79.38 112 ASP A O 1
ATOM 864 N N . MET A 1 113 ? -3.725 -9.321 -17.464 1.00 77.50 113 MET A N 1
ATOM 865 C CA . MET A 1 113 ? -3.318 -9.531 -18.857 1.00 77.50 113 MET A CA 1
ATOM 866 C C . MET A 1 113 ? -4.409 -10.221 -19.697 1.00 77.50 113 MET A C 1
ATOM 868 O O . MET A 1 113 ? -4.191 -10.522 -20.874 1.00 77.50 113 MET A O 1
ATOM 872 N N . GLY A 1 114 ? -5.555 -10.540 -19.088 1.00 72.06 114 GLY A N 1
ATOM 873 C CA . GLY A 1 114 ? -6.667 -11.243 -19.710 1.00 72.06 114 GLY A CA 1
ATOM 874 C C . GLY A 1 114 ? -7.655 -10.307 -20.404 1.00 72.06 114 GLY A C 1
ATOM 875 O O . GLY A 1 114 ? -7.635 -9.088 -20.268 1.00 72.06 114 GLY A O 1
ATOM 876 N N . SER A 1 115 ? -8.575 -10.890 -21.173 1.00 73.38 115 SER A N 1
ATOM 877 C CA . SER A 1 115 ? -9.734 -10.136 -21.656 1.00 73.38 115 SER A CA 1
ATOM 878 C C . SER A 1 115 ? -10.831 -10.138 -20.594 1.00 73.38 115 SER A C 1
ATOM 880 O O . SER A 1 115 ? -11.118 -11.185 -20.018 1.00 73.38 115 SER A O 1
ATOM 882 N N . ALA A 1 116 ? -11.529 -9.016 -20.407 1.00 71.38 116 ALA A N 1
ATOM 883 C CA . ALA A 1 116 ? -12.689 -8.968 -19.508 1.00 71.38 116 AL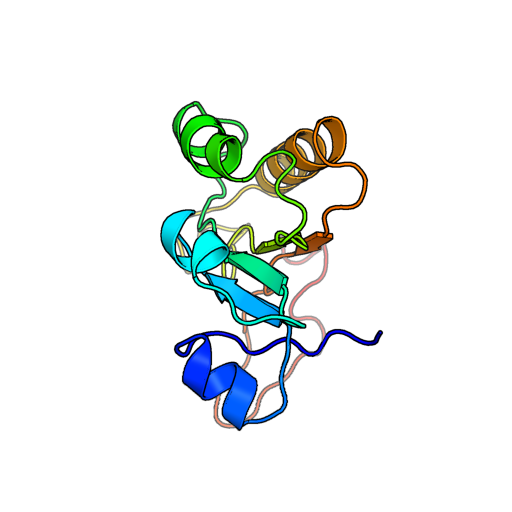A A CA 1
ATOM 884 C C . ALA A 1 116 ? -13.814 -9.943 -19.925 1.00 71.38 116 ALA A C 1
ATOM 886 O O . ALA A 1 116 ? -14.609 -10.380 -19.096 1.00 71.38 116 ALA A O 1
ATOM 887 N N . GLU A 1 117 ? -13.891 -10.289 -21.214 1.00 78.00 117 GLU A N 1
ATOM 888 C CA . GLU A 1 117 ? -14.898 -11.201 -21.772 1.00 78.00 117 GLU A CA 1
ATOM 889 C C . GLU A 1 117 ? -14.575 -12.679 -21.506 1.00 78.00 117 GLU A C 1
ATOM 891 O O . GLU A 1 117 ? -15.487 -13.490 -21.362 1.00 78.00 117 GLU A O 1
ATOM 896 N N . ASN A 1 118 ? -13.287 -13.024 -21.436 1.00 72.88 118 ASN A N 1
ATOM 897 C CA . ASN A 1 118 ? -12.763 -14.352 -21.126 1.00 72.88 118 ASN A CA 1
ATOM 898 C C . ASN A 1 118 ? -11.439 -14.186 -20.358 1.00 72.88 118 ASN A C 1
ATOM 900 O O . ASN A 1 118 ? -10.377 -14.150 -20.996 1.00 72.88 118 ASN A O 1
ATOM 904 N N . PRO A 1 119 ? -11.482 -14.029 -19.024 1.00 67.38 119 PRO A N 1
ATOM 905 C CA . PRO A 1 119 ? -10.268 -13.863 -18.239 1.00 67.38 119 PRO A CA 1
ATOM 906 C C . PRO A 1 119 ? -9.482 -15.178 -18.224 1.00 67.38 119 PRO A C 1
ATOM 908 O O . PRO A 1 119 ? -10.033 -16.242 -17.930 1.00 67.38 119 PRO A O 1
ATOM 911 N N . ASP A 1 120 ? -8.193 -15.101 -18.546 1.00 66.62 120 ASP A N 1
ATOM 912 C CA . ASP A 1 120 ? -7.253 -16.218 -18.482 1.00 66.62 120 ASP A CA 1
ATOM 913 C C . ASP A 1 120 ? -6.074 -15.805 -17.604 1.00 66.62 120 ASP A C 1
ATOM 915 O O . ASP A 1 120 ? -5.376 -14.841 -17.896 1.00 66.62 120 ASP A O 1
ATOM 919 N 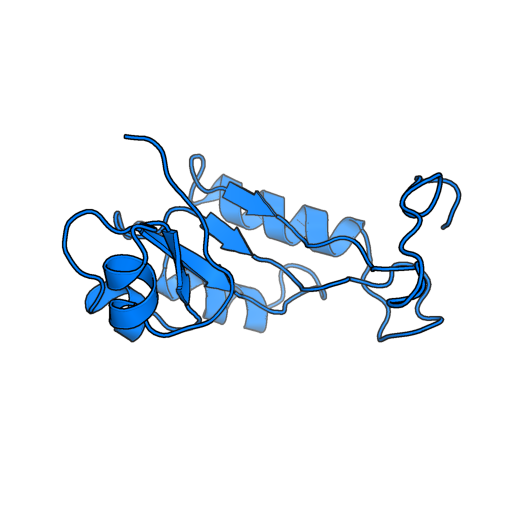N . PHE A 1 121 ? -5.878 -16.537 -16.511 1.00 65.25 121 PHE A N 1
ATOM 920 C CA . PHE A 1 121 ? -4.816 -16.296 -15.534 1.00 65.25 121 PHE A CA 1
ATOM 921 C C . PHE A 1 121 ? -3.656 -17.288 -15.693 1.00 65.25 121 PHE A C 1
ATOM 923 O O . PHE A 1 121 ? -2.769 -17.367 -14.841 1.00 65.25 121 PHE A O 1
ATOM 930 N N . SER A 1 122 ? -3.672 -18.111 -16.745 1.00 69.62 122 SER A N 1
ATOM 931 C CA . SER A 1 122 ? -2.585 -19.036 -17.030 1.00 69.62 122 SER A CA 1
ATOM 932 C C . SER A 1 122 ? -1.380 -18.275 -17.587 1.00 69.62 122 SER A C 1
ATOM 934 O O . SER A 1 122 ? -1.484 -17.527 -18.551 1.00 69.62 122 SER A O 1
ATOM 936 N N . ASN A 1 123 ? -0.210 -18.456 -16.964 1.00 65.00 123 ASN A N 1
ATOM 937 C CA . ASN A 1 123 ? 1.061 -17.850 -17.389 1.00 65.00 123 ASN A CA 1
ATOM 938 C C . ASN A 1 123 ? 1.079 -16.310 -17.520 1.00 65.00 123 ASN A C 1
ATOM 940 O O . ASN A 1 123 ? 1.977 -15.789 -18.172 1.00 65.00 123 ASN A O 1
ATOM 944 N N . THR A 1 124 ? 0.148 -15.566 -16.919 1.00 61.50 124 THR A N 1
ATOM 945 C CA . THR A 1 124 ? 0.114 -14.097 -17.050 1.00 61.50 124 THR A CA 1
ATOM 946 C C . THR A 1 124 ? 1.126 -13.390 -16.146 1.00 61.50 124 THR A C 1
ATOM 948 O O . THR A 1 124 ? 1.703 -12.389 -16.558 1.00 61.50 124 THR A O 1
ATOM 951 N N . TYR A 1 125 ? 1.432 -13.957 -14.970 1.00 57.41 125 TYR A N 1
ATOM 952 C CA . TYR A 1 125 ? 2.443 -13.438 -14.038 1.00 57.41 125 TYR A CA 1
ATOM 953 C C . TYR A 1 125 ? 3.463 -14.532 -13.672 1.00 57.41 125 TYR A C 1
ATOM 955 O O . TYR A 1 125 ? 3.329 -15.231 -12.665 1.00 57.41 125 TYR A O 1
ATOM 963 N N . ASN A 1 126 ? 4.476 -14.728 -14.520 1.00 60.22 126 ASN A N 1
ATOM 964 C CA . ASN A 1 126 ? 5.673 -15.498 -14.176 1.00 60.22 126 ASN A CA 1
ATOM 965 C C . ASN A 1 126 ? 6.918 -14.598 -14.286 1.00 60.22 126 ASN A C 1
ATOM 967 O O . ASN A 1 126 ? 6.891 -13.575 -14.963 1.00 60.22 126 ASN A O 1
ATOM 971 N N . TYR A 1 127 ? 8.001 -14.977 -13.602 1.00 49.62 127 TYR A N 1
ATOM 972 C CA . TYR A 1 127 ? 9.269 -14.235 -13.637 1.00 49.62 127 TYR A CA 1
ATOM 973 C C . TYR A 1 127 ? 9.869 -14.138 -15.051 1.00 49.62 127 TYR A C 1
ATOM 975 O O . TYR A 1 127 ? 10.672 -13.257 -15.293 1.00 49.62 127 TYR A O 1
ATOM 983 N N . ASP A 1 128 ? 9.481 -15.018 -15.976 1.00 56.19 128 ASP A N 1
ATOM 984 C CA . ASP A 1 128 ? 10.001 -15.051 -17.348 1.00 56.19 128 ASP A CA 1
ATOM 985 C C . ASP A 1 128 ? 9.222 -14.136 -18.317 1.00 56.19 128 ASP A C 1
ATOM 987 O O . ASP A 1 128 ? 9.614 -14.003 -19.474 1.00 56.19 128 ASP A O 1
ATOM 991 N N . ASN A 1 129 ? 8.133 -13.500 -17.866 1.00 49.53 129 ASN A N 1
ATOM 992 C CA . ASN A 1 129 ? 7.428 -12.443 -18.598 1.00 49.53 129 ASN A CA 1
ATOM 993 C C . ASN A 1 129 ? 8.073 -11.053 -18.368 1.00 49.53 129 ASN A C 1
ATOM 995 O O . ASN A 1 129 ? 7.446 -10.040 -18.677 1.00 49.53 129 ASN A O 1
ATOM 999 N N . THR A 1 130 ? 9.292 -11.013 -17.809 1.00 49.47 130 THR A N 1
ATOM 1000 C CA . THR A 1 130 ? 10.193 -9.845 -17.727 1.00 49.47 130 THR A CA 1
ATOM 1001 C C . THR A 1 130 ? 10.904 -9.567 -19.044 1.00 49.47 130 THR A C 1
ATOM 1003 O O . THR A 1 130 ? 11.428 -10.545 -19.632 1.00 49.47 130 THR A O 1
#

Radius of gyration: 15.76 Å; chains: 1; bounding box: 36×30×38 Å

Sequence (130 aa):
MALHFAAGGSATEVASAGFNLVDVQYIDQVNELPDGTKAMVWLNEGEGVTQSFIDKVTPFLGNPKVYGFFLVDEPDPTGQYHTQVDAEDLKAESDWIHARMPDAKTFITAMDMGSAENPDFSNTYNYDNT

pLDDT: mean 90.32, std 11.65, range [49.47, 98.81]

Secondary structure (DSSP, 8-state):
----EE-SS-HHHHHHTT--EEEESSHHHHHHPPTT-EEEEE----S-S-HHHHHHHGGGTT-TTEEEEEEEES-BSSSSSSSB--HHHHHHHHHHHHTT-TT-EEEEEPP--SBTTB---TTSS-GGG-